Protein AF-J9UDU4-F1 (afdb_monomer_lite)

InterPro domains:
  IPR015421 Pyridoxal phosphate-dependent transferase, major domain [G3DSA:3.40.640.10] (19-99)
  IPR015424 Pyridoxal phosphate-dependent transferase [SSF53383] (7-103)

Sequence (108 aa):
MKKEIKEIYLDKNENPYKPSKNIIKELESFDIESFRLFPDYSAKELDLAMANNLNIDKDNIISVNGMYEAFYCILNSFENKKILLQEPYRDLYKKILEYSKLVMILLK

Radius of gyration: 20.0 Å; chains: 1; bounding box: 37×40×56 Å

Foldseek 3Di:
DDDPDPDDDDPPPDDPDDDDPVVVVVVVPDDPVCVVDDDPPAPLVVLVVVCVVVVHDSVPDGDDPDDLVVVLCVVVVDPPDEDEDDPPDDVSVVVSCVVVVDDYDYDD

Organism: NCBI:txid1133568

pLDDT: mean 86.45, std 12.66, range [43.88, 98.31]

Structure (mmCIF, N/CA/C/O backbone):
data_AF-J9UDU4-F1
#
_entry.id   AF-J9UDU4-F1
#
loop_
_atom_site.group_PDB
_atom_site.id
_atom_site.type_symbol
_atom_site.label_atom_id
_atom_site.label_alt_id
_atom_site.label_comp_id
_atom_site.label_asym_id
_atom_site.label_entity_id
_atom_site.label_seq_id
_atom_site.pdbx_PDB_ins_code
_atom_site.Cartn_x
_atom_site.Cartn_y
_atom_site.Cartn_z
_atom_site.occupancy
_atom_site.B_iso_or_equiv
_atom_site.auth_seq_id
_atom_site.auth_comp_id
_atom_site.auth_asym_id
_atom_site.auth_atom_id
_atom_site.pdbx_PDB_model_num
ATOM 1 N N . MET A 1 1 ? 4.483 21.435 36.808 1.00 43.88 1 MET A N 1
ATOM 2 C CA . MET A 1 1 ? 3.674 21.133 35.605 1.00 43.88 1 MET A CA 1
ATOM 3 C C . MET A 1 1 ? 4.611 21.095 34.406 1.00 43.88 1 MET A C 1
ATOM 5 O O . MET A 1 1 ? 5.259 22.102 34.151 1.00 43.88 1 MET A O 1
ATOM 9 N N . LYS A 1 2 ? 4.773 19.946 33.734 1.00 45.72 2 LYS A N 1
ATOM 10 C CA . LYS A 1 2 ? 5.564 19.878 32.493 1.00 45.72 2 LYS A CA 1
ATOM 11 C C . LYS A 1 2 ? 4.798 20.634 31.406 1.00 45.72 2 LYS A C 1
ATOM 13 O O . LYS A 1 2 ? 3.622 20.366 31.192 1.00 45.72 2 LYS A O 1
ATOM 18 N N . LYS A 1 3 ? 5.453 21.606 30.775 1.00 52.38 3 LYS A N 1
ATOM 19 C CA . LYS A 1 3 ? 4.931 22.317 29.608 1.00 52.38 3 LYS A CA 1
ATOM 20 C C . LYS A 1 3 ? 4.929 21.311 28.457 1.00 52.38 3 LYS A C 1
ATOM 22 O O . LYS A 1 3 ? 6.004 20.905 28.028 1.00 52.38 3 LYS A O 1
ATOM 27 N N . GLU A 1 4 ? 3.756 20.850 28.029 1.00 61.12 4 GLU A N 1
ATOM 28 C CA . GLU A 1 4 ? 3.643 20.066 26.796 1.00 61.12 4 GLU A CA 1
ATOM 29 C C . GLU A 1 4 ? 4.156 20.933 25.647 1.00 61.12 4 GLU A C 1
ATOM 31 O O . GLU A 1 4 ? 3.554 21.950 25.293 1.00 61.12 4 GLU A O 1
ATOM 36 N N . ILE A 1 5 ? 5.313 20.570 25.103 1.00 62.66 5 ILE A N 1
ATOM 37 C CA . ILE A 1 5 ? 5.789 21.141 23.852 1.00 62.66 5 ILE A CA 1
ATOM 38 C C . ILE A 1 5 ? 4.922 20.502 22.772 1.00 62.66 5 ILE A C 1
ATOM 40 O O . ILE A 1 5 ? 5.038 19.312 22.496 1.00 62.66 5 ILE A O 1
ATOM 44 N N . LYS A 1 6 ? 4.011 21.285 22.190 1.00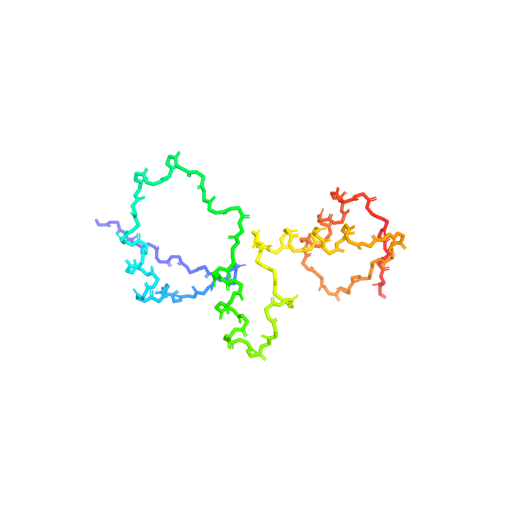 78.75 6 LYS A N 1
ATOM 45 C CA . LYS A 1 6 ? 3.358 20.905 20.938 1.00 78.75 6 LYS A CA 1
ATOM 46 C C . LYS A 1 6 ? 4.381 21.070 19.823 1.00 78.75 6 LYS A C 1
ATOM 48 O O . LYS A 1 6 ? 4.542 22.164 19.289 1.00 78.75 6 LYS A O 1
ATOM 53 N N . GLU A 1 7 ? 5.107 20.002 19.530 1.00 89.25 7 GLU A N 1
ATOM 54 C CA . GLU A 1 7 ? 5.907 19.916 18.312 1.00 89.25 7 GLU A CA 1
ATOM 55 C C . GLU A 1 7 ? 4.959 19.839 17.105 1.00 89.25 7 GLU A C 1
ATOM 57 O O . GLU A 1 7 ? 3.930 19.163 17.152 1.00 89.25 7 GLU A O 1
ATOM 62 N N . ILE A 1 8 ? 5.271 20.592 16.047 1.00 91.38 8 ILE A N 1
ATOM 63 C CA . ILE A 1 8 ? 4.518 20.579 14.790 1.00 91.38 8 ILE A CA 1
ATOM 64 C C . ILE A 1 8 ? 5.377 19.842 13.764 1.00 91.38 8 ILE A C 1
ATOM 66 O O . ILE A 1 8 ? 6.415 20.354 13.350 1.00 91.38 8 ILE A O 1
ATOM 70 N N . TYR A 1 9 ? 4.937 18.654 13.355 1.00 92.50 9 TYR A N 1
ATOM 71 C CA . TYR A 1 9 ? 5.597 17.858 12.320 1.00 92.50 9 TYR A CA 1
ATOM 72 C C . TYR A 1 9 ? 4.941 18.126 10.964 1.00 92.50 9 TYR A C 1
ATOM 74 O O . TYR A 1 9 ? 3.733 17.953 10.818 1.00 92.50 9 TYR A O 1
ATOM 82 N N . LEU A 1 10 ? 5.733 18.566 9.984 1.00 94.94 10 LEU A N 1
ATOM 83 C CA . LEU A 1 10 ? 5.292 18.872 8.612 1.00 94.94 10 LEU A CA 1
ATOM 84 C C . LEU A 1 10 ? 6.228 18.255 7.553 1.00 94.94 10 LEU A C 1
ATOM 86 O O . LEU A 1 10 ? 6.178 18.630 6.387 1.00 94.94 10 LEU A O 1
ATOM 90 N N . ASP A 1 11 ? 7.106 17.331 7.950 1.00 94.81 11 ASP A N 1
ATOM 91 C CA . ASP A 1 11 ? 8.216 16.807 7.142 1.00 94.81 11 ASP A CA 1
ATOM 92 C C . ASP A 1 11 ? 7.915 15.470 6.437 1.00 94.81 11 ASP A C 1
ATOM 94 O O . ASP A 1 11 ? 8.625 15.094 5.506 1.00 94.81 11 ASP A O 1
ATOM 98 N N . LYS A 1 12 ? 6.862 14.747 6.847 1.00 91.19 12 LYS A N 1
ATOM 99 C CA . LYS A 1 12 ? 6.591 13.363 6.396 1.00 91.19 12 LYS A CA 1
ATOM 100 C C . LYS A 1 12 ? 5.370 13.184 5.493 1.00 91.19 12 LYS A C 1
ATOM 102 O O . LYS A 1 12 ? 5.081 12.058 5.097 1.00 91.19 12 LYS A O 1
ATOM 107 N N . ASN A 1 13 ? 4.666 14.266 5.149 1.00 93.19 13 ASN A N 1
ATOM 108 C CA . ASN A 1 13 ? 3.401 14.231 4.393 1.00 93.19 13 ASN A CA 1
ATOM 109 C C . ASN A 1 13 ? 2.309 13.355 5.049 1.00 93.19 13 ASN A C 1
ATOM 111 O O . ASN A 1 13 ? 1.487 12.756 4.356 1.00 93.19 13 ASN A O 1
ATOM 115 N N . GLU A 1 14 ? 2.310 13.243 6.379 1.00 95.31 14 GLU A N 1
ATOM 116 C CA . GLU A 1 14 ? 1.279 12.512 7.120 1.00 95.31 14 GLU A CA 1
ATOM 117 C C . GLU A 1 14 ? -0.069 13.243 7.035 1.00 95.31 14 GLU A C 1
ATOM 119 O O . GLU A 1 14 ? -0.131 14.473 6.976 1.00 95.31 14 GLU A O 1
ATOM 124 N N . ASN A 1 15 ? -1.169 12.488 7.045 1.00 95.38 15 ASN A N 1
ATOM 125 C CA . ASN A 1 15 ? -2.493 13.087 7.164 1.00 95.38 15 ASN A CA 1
ATOM 126 C C . ASN A 1 15 ? -2.648 13.667 8.587 1.00 95.38 15 ASN A C 1
ATOM 128 O O . ASN A 1 15 ? -2.503 12.912 9.549 1.00 95.38 15 ASN A O 1
ATOM 132 N N . PRO A 1 16 ? -2.958 14.968 8.756 1.00 94.25 16 PRO A N 1
ATOM 133 C CA . PRO A 1 16 ? -3.070 15.582 10.081 1.00 94.25 16 PRO A CA 1
ATOM 134 C C . PRO A 1 16 ? -4.319 15.135 10.855 1.00 94.25 16 PRO A C 1
ATOM 136 O O . PRO A 1 16 ? -4.432 15.392 12.056 1.00 94.25 16 PRO A O 1
ATOM 139 N N . TYR A 1 17 ? -5.286 14.504 10.184 1.00 94.81 17 TYR A N 1
ATOM 140 C CA . TYR A 1 17 ? -6.509 14.016 10.806 1.00 94.81 17 TYR A CA 1
ATOM 141 C C . TYR A 1 17 ? -6.356 12.579 11.295 1.00 94.81 17 TYR A C 1
ATOM 143 O O . TYR A 1 17 ? -5.655 11.756 10.710 1.00 94.81 17 TYR A O 1
ATOM 151 N N . LYS A 1 18 ? -7.086 12.259 12.367 1.00 94.00 18 LYS A N 1
ATOM 152 C CA . LYS A 1 18 ? -7.197 10.884 12.855 1.00 94.00 18 LYS A CA 1
ATOM 153 C C . LYS A 1 18 ? -7.827 9.980 11.784 1.00 94.00 18 LYS A C 1
ATOM 155 O O . LYS A 1 18 ? -8.627 10.467 10.980 1.00 94.00 18 LYS A O 1
ATOM 160 N N . PRO A 1 19 ? -7.547 8.665 11.818 1.00 95.06 19 PRO A N 1
ATOM 161 C CA . PRO A 1 19 ? -8.279 7.694 11.015 1.00 95.06 19 PRO A CA 1
ATOM 162 C C . PRO A 1 19 ? -9.798 7.805 11.212 1.00 95.06 19 PRO A C 1
ATOM 164 O O . PRO A 1 19 ? -10.281 8.285 12.242 1.00 95.06 19 PRO A O 1
ATOM 167 N N . SER A 1 20 ? -10.561 7.329 10.227 1.00 96.62 20 SER A N 1
ATOM 168 C CA . SER A 1 20 ? -12.025 7.278 10.308 1.00 96.62 20 SER A CA 1
ATOM 169 C C . SER A 1 20 ? -12.496 6.519 11.555 1.00 96.62 20 SER A C 1
ATOM 171 O O . SER A 1 20 ? -11.901 5.513 11.939 1.00 96.62 20 SER A O 1
ATOM 173 N N . LYS A 1 21 ? -13.619 6.948 12.149 1.00 96.69 21 LYS A N 1
ATOM 174 C CA . LYS A 1 21 ? -14.249 6.257 13.291 1.00 96.69 21 LYS A CA 1
ATOM 175 C C . LYS A 1 21 ? -14.535 4.781 13.001 1.00 96.69 21 LYS A C 1
ATOM 177 O O . LYS A 1 21 ? -14.440 3.965 13.907 1.00 96.69 21 LYS A O 1
ATOM 182 N N . ASN A 1 22 ? -14.848 4.446 11.747 1.00 96.06 22 ASN A N 1
ATOM 183 C CA . ASN A 1 22 ? -15.085 3.062 11.338 1.00 96.06 22 ASN A CA 1
ATOM 184 C C . ASN A 1 22 ? -13.797 2.229 11.402 1.00 96.06 22 ASN A C 1
ATOM 186 O O . ASN A 1 22 ? -13.840 1.106 11.880 1.00 96.06 22 ASN A O 1
ATOM 190 N N . ILE A 1 23 ? -12.656 2.805 11.000 1.00 95.31 23 ILE A N 1
ATOM 191 C CA . ILE A 1 23 ? -11.344 2.146 11.104 1.00 95.31 23 ILE A CA 1
ATOM 192 C C . ILE A 1 23 ? -10.993 1.914 12.576 1.00 95.31 23 ILE A C 1
ATOM 194 O O . ILE A 1 23 ? -10.565 0.827 12.937 1.00 95.31 23 ILE A O 1
ATOM 198 N N . ILE A 1 24 ? -11.205 2.919 13.432 1.00 95.69 24 ILE A N 1
ATOM 199 C CA . ILE A 1 24 ? -10.933 2.800 14.873 1.00 95.69 24 ILE A CA 1
ATOM 200 C C . ILE A 1 24 ? -11.772 1.672 15.484 1.00 95.69 24 ILE A C 1
ATOM 202 O O . ILE A 1 24 ? -11.222 0.807 16.154 1.00 95.69 24 ILE A O 1
ATOM 206 N N . LYS A 1 25 ? -13.078 1.646 15.196 1.00 96.25 25 LYS A N 1
ATOM 207 C CA . LYS A 1 25 ? -13.989 0.615 15.703 1.00 96.25 25 LYS A CA 1
ATOM 208 C C . LYS A 1 25 ? -13.580 -0.794 15.261 1.00 96.25 25 LYS A C 1
ATOM 210 O O . LYS A 1 25 ? -13.621 -1.704 16.077 1.00 96.25 25 LYS A O 1
ATOM 215 N N . GLU A 1 26 ? -13.189 -0.961 13.998 1.00 94.44 26 GLU A N 1
ATOM 216 C CA . GLU A 1 26 ? -12.751 -2.256 13.461 1.00 94.44 26 GLU A CA 1
ATOM 217 C C . GLU A 1 26 ? -11.471 -2.752 14.150 1.00 94.44 26 GLU A C 1
ATOM 219 O O . GLU A 1 26 ? -11.375 -3.913 14.547 1.00 94.44 26 GLU A O 1
ATOM 224 N N . LEU A 1 27 ? -10.505 -1.851 14.362 1.00 93.19 27 LEU A N 1
ATOM 225 C CA . LEU A 1 27 ? -9.265 -2.168 15.075 1.00 93.19 27 LEU A CA 1
ATOM 226 C C . LEU A 1 27 ? -9.515 -2.520 16.549 1.00 93.19 27 LEU A C 1
ATOM 228 O O . LEU A 1 27 ? -8.839 -3.389 17.089 1.00 93.19 27 LEU A O 1
ATOM 232 N N . GLU A 1 28 ? -10.484 -1.872 17.200 1.00 94.50 28 GLU A N 1
ATOM 233 C CA . GLU A 1 28 ? -10.882 -2.180 18.581 1.00 94.50 28 GLU A CA 1
ATOM 234 C C . GLU A 1 28 ? -11.592 -3.537 18.710 1.00 94.50 28 GLU A C 1
ATOM 236 O O . GLU A 1 28 ? -11.530 -4.154 19.772 1.00 94.50 28 GLU A O 1
ATOM 241 N N . SER A 1 29 ? -12.247 -4.020 17.649 1.00 94.00 29 SER A N 1
ATOM 242 C CA . SER A 1 29 ? -12.893 -5.340 17.621 1.00 94.00 29 SER A CA 1
ATOM 243 C C . SER A 1 29 ? -11.967 -6.489 17.218 1.00 94.00 29 SER A C 1
ATOM 245 O O . SER A 1 29 ? -12.425 -7.628 17.126 1.00 94.00 29 SER A O 1
ATOM 247 N N . PHE A 1 30 ? -10.687 -6.216 16.958 1.00 90.69 30 PHE A N 1
ATOM 248 C CA . PHE A 1 30 ? -9.763 -7.216 16.437 1.00 90.69 30 PHE A CA 1
ATOM 249 C C . PHE A 1 30 ? -9.445 -8.302 17.482 1.00 90.69 30 PHE A C 1
ATOM 251 O O . PHE A 1 30 ? -8.964 -8.006 18.577 1.00 90.69 30 PHE A O 1
ATOM 258 N N . ASP A 1 31 ? -9.679 -9.574 17.141 1.00 93.06 31 ASP A N 1
ATOM 259 C CA . ASP A 1 31 ? -9.363 -10.711 18.012 1.00 93.06 31 ASP A CA 1
ATOM 260 C C . ASP A 1 31 ? -7.852 -10.976 18.025 1.00 93.06 31 ASP A C 1
ATOM 262 O O . ASP A 1 31 ? -7.300 -11.576 17.102 1.00 93.06 31 ASP A O 1
ATOM 266 N N . ILE A 1 32 ? -7.170 -10.539 19.084 1.00 93.12 32 ILE A N 1
ATOM 267 C CA . ILE A 1 32 ? -5.718 -10.710 19.245 1.00 93.12 32 ILE A CA 1
ATOM 268 C C . ILE A 1 32 ? -5.326 -12.194 19.245 1.00 93.12 32 ILE A C 1
ATOM 270 O O . ILE A 1 32 ? -4.265 -12.547 18.725 1.00 93.12 32 ILE A O 1
ATOM 274 N N . GLU A 1 33 ? -6.183 -13.079 19.761 1.00 94.62 33 GLU A N 1
ATOM 275 C CA . GLU A 1 33 ? -5.897 -14.514 19.799 1.00 94.62 33 GLU A CA 1
ATOM 276 C C . GLU A 1 33 ? -5.826 -15.120 18.390 1.00 94.62 33 GLU A C 1
ATOM 278 O O . GLU A 1 33 ? -5.220 -16.181 18.207 1.00 94.62 33 GLU A O 1
ATOM 283 N N . SER A 1 34 ? -6.397 -14.453 17.380 1.00 91.62 34 SER A N 1
ATOM 284 C CA . SER A 1 34 ? -6.327 -14.879 15.980 1.00 91.62 34 SER A CA 1
ATOM 285 C C . SER A 1 34 ? -4.925 -14.753 15.372 1.00 91.62 34 SER A C 1
ATOM 287 O O . SER A 1 34 ? -4.623 -15.488 14.436 1.00 91.62 34 SER A O 1
ATOM 289 N N . PHE A 1 35 ? -4.019 -13.937 15.935 1.00 90.31 35 PHE A N 1
ATOM 290 C CA . 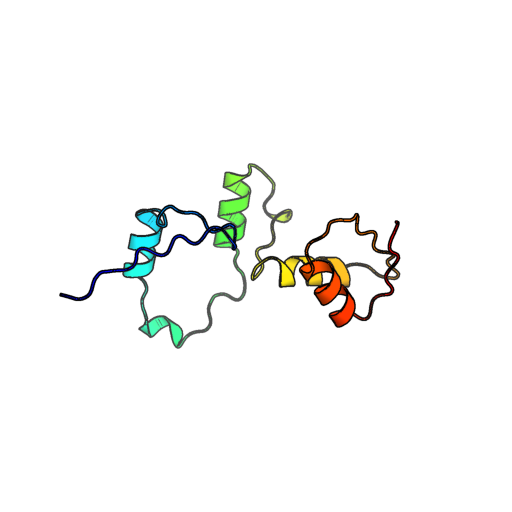PHE A 1 35 ? -2.647 -13.776 15.419 1.00 90.31 35 PHE A CA 1
ATOM 291 C C . PHE A 1 35 ? -1.788 -15.043 15.492 1.00 90.31 35 PHE A C 1
ATOM 293 O O . PHE A 1 35 ? -0.728 -15.110 14.871 1.00 90.31 35 PHE A O 1
ATOM 300 N N . ARG A 1 36 ? -2.236 -16.073 16.219 1.00 95.19 36 ARG A N 1
ATOM 301 C CA . ARG A 1 36 ? -1.614 -17.405 16.177 1.00 95.19 36 ARG A CA 1
ATOM 302 C C . ARG A 1 36 ? -1.835 -18.128 14.840 1.00 95.19 36 ARG A C 1
ATOM 304 O O . ARG A 1 36 ? -1.206 -19.155 14.594 1.00 95.19 36 ARG A O 1
ATOM 311 N N . LEU A 1 37 ? -2.759 -17.636 14.018 1.00 93.25 37 LEU A N 1
ATOM 312 C CA . LEU A 1 37 ? -3.079 -18.151 12.694 1.00 93.25 37 LEU A CA 1
ATOM 313 C C . LEU A 1 37 ? -2.418 -17.278 11.628 1.00 93.25 37 LEU A C 1
ATOM 315 O O . LEU A 1 37 ? -2.292 -16.064 11.782 1.00 93.25 37 LEU A O 1
ATOM 319 N N . PHE A 1 38 ? -2.031 -17.898 10.516 1.00 91.44 38 PHE A N 1
ATOM 320 C CA . PHE A 1 38 ? -1.674 -17.130 9.331 1.00 91.44 38 PHE A CA 1
ATOM 321 C C . PHE A 1 38 ? -2.921 -16.419 8.787 1.00 91.44 38 PHE A C 1
ATOM 323 O O . PHE A 1 38 ? -4.002 -17.019 8.792 1.00 91.44 38 PHE A O 1
ATOM 330 N N . PRO A 1 39 ? -2.789 -15.171 8.305 1.00 87.56 39 PRO A N 1
ATOM 331 C CA . PRO A 1 39 ? -3.870 -14.522 7.576 1.00 87.56 39 PRO A CA 1
ATOM 332 C C . PRO A 1 39 ? -4.150 -15.271 6.264 1.00 87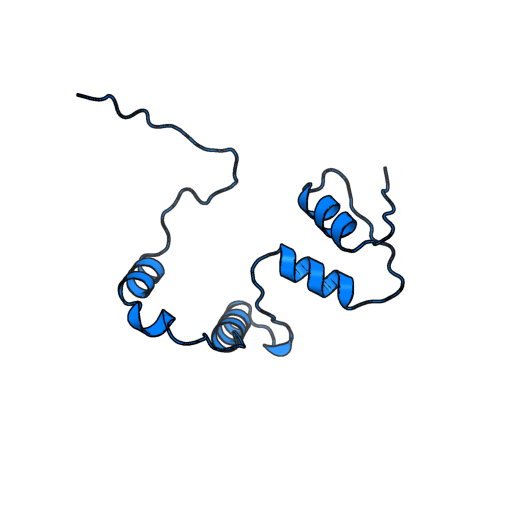.56 39 PRO A C 1
ATOM 334 O O . PRO A 1 39 ? -3.372 -16.138 5.850 1.00 87.56 39 PRO A O 1
ATOM 337 N N . ASP A 1 40 ? -5.239 -14.912 5.579 1.00 88.44 40 ASP A N 1
ATOM 338 C CA . ASP A 1 40 ? -5.416 -15.328 4.185 1.00 88.44 40 ASP A CA 1
ATOM 339 C C . ASP A 1 40 ? -4.170 -14.914 3.381 1.00 88.44 40 ASP A C 1
ATOM 341 O O . ASP A 1 40 ? -3.656 -13.800 3.514 1.00 88.44 40 ASP A O 1
ATOM 345 N N . TYR A 1 41 ? -3.666 -15.833 2.559 1.00 85.25 41 TYR A N 1
ATOM 346 C CA . TYR A 1 41 ? -2.524 -15.585 1.682 1.00 85.25 41 TYR A CA 1
ATOM 347 C C . TYR A 1 41 ? -2.861 -14.580 0.569 1.00 85.25 41 TYR A C 1
ATOM 349 O O . TYR A 1 41 ? -1.963 -14.090 -0.115 1.00 85.25 41 TYR A O 1
ATOM 357 N N . SER A 1 42 ? -4.150 -14.308 0.355 1.00 86.69 42 SER A N 1
ATOM 358 C CA . SER A 1 42 ? -4.679 -13.415 -0.664 1.00 86.69 42 SER A CA 1
ATOM 359 C C . SER A 1 42 ? -5.571 -12.334 -0.056 1.00 86.69 42 SER A C 1
ATOM 361 O O . SER A 1 42 ? -6.448 -12.610 0.754 1.00 86.69 42 SER A O 1
ATOM 363 N N . ALA A 1 43 ? -5.411 -11.090 -0.502 1.00 93.75 43 ALA A N 1
ATOM 364 C CA . ALA A 1 43 ? -6.219 -9.955 -0.054 1.00 93.75 43 ALA A CA 1
ATOM 365 C C . ALA A 1 43 ? -7.496 -9.772 -0.904 1.00 93.75 43 ALA A C 1
ATOM 367 O O . ALA A 1 43 ? -7.889 -8.651 -1.223 1.00 93.75 43 ALA A O 1
ATOM 368 N N . LYS A 1 44 ? -8.159 -10.875 -1.284 1.00 94.69 44 LYS A N 1
ATOM 369 C CA . LYS A 1 44 ? -9.263 -10.876 -2.269 1.00 94.69 44 LYS A CA 1
ATOM 370 C C . LYS A 1 44 ? -10.424 -9.960 -1.891 1.00 94.69 44 LYS A C 1
ATOM 372 O O . LYS A 1 44 ? -11.011 -9.329 -2.767 1.00 94.69 44 LYS A O 1
ATOM 377 N N . GLU A 1 45 ? -10.771 -9.905 -0.608 1.00 95.12 45 GLU A N 1
ATOM 378 C CA . GLU A 1 45 ? -11.852 -9.041 -0.126 1.00 95.12 45 GLU A CA 1
ATOM 379 C C . GLU A 1 45 ? -11.505 -7.558 -0.298 1.00 95.12 45 GLU A C 1
ATOM 381 O O . GLU A 1 45 ? -12.346 -6.775 -0.742 1.00 95.12 45 GLU A O 1
ATOM 386 N N . LEU A 1 46 ? -10.248 -7.185 -0.028 1.00 95.69 46 LEU A N 1
ATOM 387 C CA . LEU A 1 46 ? -9.749 -5.832 -0.253 1.00 95.69 46 LEU A CA 1
ATOM 388 C C . LEU A 1 46 ? -9.702 -5.504 -1.748 1.00 95.69 46 LEU A C 1
ATOM 390 O O . LEU A 1 46 ? -10.171 -4.438 -2.143 1.00 95.69 46 LEU A O 1
ATOM 394 N N . ASP A 1 47 ? -9.205 -6.422 -2.580 1.00 96.44 47 ASP A N 1
ATOM 395 C CA . ASP A 1 47 ? -9.140 -6.233 -4.032 1.00 96.44 47 ASP A CA 1
ATOM 396 C C . ASP A 1 47 ? -10.534 -5.989 -4.627 1.00 96.44 47 ASP A C 1
ATOM 398 O O . ASP A 1 47 ? -10.730 -5.055 -5.406 1.00 96.44 47 ASP A O 1
ATOM 402 N N . LEU A 1 48 ? -11.528 -6.780 -4.209 1.00 97.56 48 LEU A N 1
ATOM 403 C CA . LEU A 1 48 ? -12.913 -6.630 -4.651 1.00 97.56 48 LEU A CA 1
ATOM 404 C C . LEU A 1 48 ? -13.531 -5.310 -4.168 1.00 97.56 48 LEU A C 1
ATOM 406 O O . LEU A 1 48 ? -14.191 -4.616 -4.945 1.00 97.56 48 LEU A O 1
ATOM 410 N N . ALA A 1 49 ? -13.315 -4.941 -2.903 1.00 97.56 49 ALA A N 1
ATOM 411 C CA . ALA A 1 49 ? -13.798 -3.673 -2.361 1.00 97.56 49 ALA A CA 1
ATOM 412 C C . ALA A 1 49 ? -13.190 -2.470 -3.103 1.00 97.56 49 ALA A C 1
ATOM 414 O O . ALA A 1 49 ? -13.905 -1.522 -3.438 1.00 97.56 49 ALA A O 1
ATOM 415 N N . MET A 1 50 ? -11.894 -2.530 -3.415 1.00 97.88 50 MET A N 1
ATOM 416 C CA . MET A 1 50 ? -11.186 -1.499 -4.175 1.00 97.88 50 MET A CA 1
ATOM 417 C C . MET A 1 50 ? -11.668 -1.411 -5.624 1.00 97.88 50 MET A C 1
ATOM 419 O O . MET A 1 50 ? -11.913 -0.304 -6.105 1.00 97.88 50 MET A O 1
ATOM 423 N N . ALA A 1 51 ? -11.858 -2.545 -6.300 1.00 98.25 51 ALA A N 1
ATOM 424 C CA . ALA A 1 51 ? -12.384 -2.599 -7.662 1.00 98.25 51 ALA A CA 1
ATOM 425 C C . ALA A 1 51 ? -13.775 -1.954 -7.762 1.00 98.25 51 ALA A C 1
ATOM 427 O O . ALA A 1 51 ? -14.004 -1.104 -8.623 1.00 98.25 51 ALA A O 1
ATOM 428 N N . ASN A 1 52 ? -14.666 -2.267 -6.814 1.00 98.31 52 ASN A N 1
ATOM 429 C CA . ASN A 1 52 ? -15.990 -1.650 -6.722 1.00 98.31 52 ASN A CA 1
ATOM 430 C C . ASN A 1 52 ? -15.906 -0.139 -6.456 1.00 98.31 52 ASN A C 1
ATOM 432 O O . ASN A 1 52 ? -16.603 0.640 -7.102 1.00 98.31 52 ASN A O 1
ATOM 436 N N . ASN A 1 53 ? -15.039 0.288 -5.531 1.00 98.12 53 ASN A N 1
ATOM 437 C CA . ASN A 1 53 ? -14.865 1.704 -5.196 1.00 98.12 53 ASN A CA 1
ATOM 438 C C . ASN A 1 53 ? -14.293 2.528 -6.365 1.00 98.12 53 ASN A C 1
ATOM 440 O O . ASN A 1 53 ? -14.637 3.697 -6.521 1.00 98.12 53 ASN A O 1
ATOM 444 N N . LEU A 1 54 ? -13.421 1.930 -7.180 1.00 98.00 54 LEU A N 1
ATOM 445 C CA . LEU A 1 54 ? -12.810 2.566 -8.352 1.00 98.00 54 LEU A CA 1
ATOM 446 C C . LEU A 1 54 ? -13.610 2.355 -9.649 1.00 98.00 54 LEU A C 1
ATOM 448 O O . LEU A 1 54 ? -13.269 2.958 -10.665 1.00 98.00 54 LEU A O 1
ATOM 452 N N . ASN A 1 55 ? -14.669 1.539 -9.615 1.00 98.06 55 ASN A N 1
ATOM 453 C CA . ASN A 1 55 ? -15.483 1.144 -10.766 1.00 98.06 55 ASN A CA 1
ATOM 454 C C . ASN A 1 55 ? -14.648 0.555 -11.923 1.00 98.06 55 ASN A C 1
ATOM 456 O O . ASN A 1 55 ? -14.765 0.980 -13.076 1.00 98.06 55 ASN A O 1
ATOM 460 N N . ILE A 1 56 ? -13.789 -0.416 -11.605 1.00 98.31 56 ILE A N 1
ATOM 461 C CA . ILE A 1 56 ? -12.986 -1.166 -12.582 1.00 98.31 56 ILE A CA 1
ATOM 462 C C . ILE A 1 56 ? -13.114 -2.676 -12.361 1.00 98.31 56 ILE A C 1
ATOM 464 O O . ILE A 1 56 ? -13.580 -3.120 -11.315 1.00 98.31 56 ILE A O 1
ATOM 468 N N . ASP A 1 57 ? -12.680 -3.472 -13.341 1.00 97.88 57 ASP A N 1
ATOM 469 C CA . ASP A 1 57 ? -12.621 -4.931 -13.194 1.00 97.88 57 ASP A CA 1
ATOM 470 C C . ASP A 1 57 ? -11.643 -5.331 -12.075 1.00 97.88 57 ASP A C 1
ATOM 472 O O . ASP A 1 57 ? -10.548 -4.764 -11.977 1.00 97.88 57 ASP A O 1
ATOM 476 N N . LYS A 1 58 ? -12.021 -6.319 -11.252 1.00 95.81 58 LYS A N 1
ATOM 477 C CA . LYS A 1 58 ? -11.186 -6.798 -10.142 1.00 95.81 58 LYS A CA 1
ATOM 478 C C . LYS A 1 58 ? -9.840 -7.329 -10.628 1.00 95.81 58 LYS A C 1
ATOM 480 O O . LYS A 1 58 ? -8.869 -7.256 -9.884 1.00 95.81 58 LYS A O 1
ATOM 485 N N . ASP A 1 59 ? -9.774 -7.868 -11.843 1.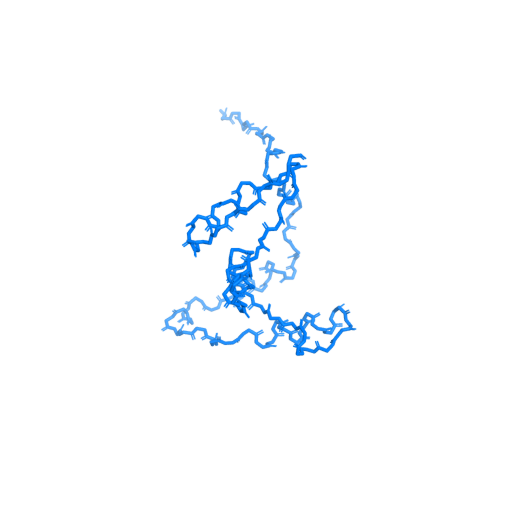00 96.31 59 ASP A N 1
ATOM 486 C CA . ASP A 1 59 ? -8.544 -8.450 -12.382 1.00 96.31 59 ASP A CA 1
ATOM 487 C C . ASP A 1 59 ? -7.507 -7.372 -12.763 1.00 96.31 59 ASP A C 1
ATOM 489 O O . ASP A 1 59 ? -6.364 -7.692 -13.082 1.00 96.31 59 ASP A O 1
ATOM 493 N N . ASN A 1 60 ? -7.872 -6.087 -12.647 1.00 96.25 60 ASN A N 1
ATOM 494 C CA . ASN A 1 60 ? -6.956 -4.947 -12.724 1.00 96.25 60 ASN A CA 1
ATOM 495 C C . ASN A 1 60 ? -6.455 -4.457 -11.350 1.00 96.25 60 ASN A C 1
ATOM 497 O O . ASN A 1 60 ? -5.752 -3.445 -11.290 1.00 96.25 60 ASN A O 1
ATOM 501 N N . ILE A 1 61 ? -6.818 -5.121 -10.247 1.00 96.00 61 ILE A N 1
ATOM 502 C CA . ILE A 1 61 ? -6.376 -4.775 -8.891 1.00 96.00 61 ILE A CA 1
ATOM 503 C C . ILE A 1 61 ? -5.480 -5.881 -8.332 1.00 96.00 61 ILE A C 1
ATOM 505 O O . ILE A 1 61 ? -5.785 -7.066 -8.428 1.00 96.00 61 ILE A O 1
ATOM 509 N N . ILE A 1 62 ? -4.384 -5.464 -7.700 1.00 93.50 62 ILE A N 1
ATOM 510 C CA . ILE A 1 62 ? -3.563 -6.314 -6.842 1.00 93.50 62 ILE A CA 1
ATOM 511 C C . ILE A 1 62 ? -3.172 -5.532 -5.588 1.00 93.50 62 ILE A C 1
ATOM 513 O O . ILE A 1 62 ? -2.526 -4.483 -5.666 1.00 93.50 62 ILE A O 1
ATOM 517 N N . SER A 1 63 ? -3.566 -6.033 -4.424 1.00 94.81 63 SER A N 1
ATOM 518 C CA . SER A 1 63 ? -3.087 -5.519 -3.143 1.00 94.81 63 SER A CA 1
ATOM 519 C C . SER A 1 63 ? -1.667 -6.002 -2.861 1.00 94.81 63 SER A C 1
ATOM 521 O O . SER A 1 63 ? -1.335 -7.168 -3.057 1.00 94.81 63 SER A O 1
ATOM 523 N N . VAL A 1 64 ? -0.836 -5.095 -2.354 1.00 93.88 64 VAL A N 1
ATOM 524 C CA . VAL A 1 64 ? 0.552 -5.356 -1.956 1.00 93.88 64 VAL A CA 1
ATOM 525 C C . VAL A 1 64 ? 0.873 -4.624 -0.654 1.00 93.88 64 VAL A C 1
ATOM 527 O O . VAL A 1 64 ? 0.183 -3.666 -0.285 1.00 93.88 64 VAL A O 1
ATOM 530 N N . ASN A 1 65 ? 1.947 -5.016 0.027 1.00 92.75 65 ASN A N 1
ATOM 531 C CA . ASN A 1 65 ? 2.435 -4.381 1.247 1.00 92.75 65 ASN A CA 1
ATOM 532 C C . ASN A 1 65 ? 3.161 -3.057 0.949 1.00 92.75 65 ASN A C 1
ATOM 534 O O . ASN A 1 65 ? 4.381 -2.903 1.074 1.00 92.75 65 ASN A O 1
ATOM 538 N N . GLY A 1 66 ? 2.375 -2.070 0.531 1.00 91.50 66 GLY A N 1
ATOM 539 C CA . GLY A 1 66 ? 2.851 -0.738 0.203 1.00 91.50 66 GLY A CA 1
ATOM 540 C C . GLY A 1 66 ? 3.669 -0.681 -1.086 1.00 91.50 66 GLY A C 1
ATOM 541 O O . GLY A 1 66 ? 3.813 -1.634 -1.850 1.00 91.50 66 GLY A O 1
ATOM 542 N N . MET A 1 67 ? 4.208 0.505 -1.362 1.00 89.75 67 MET A N 1
ATOM 543 C CA . MET A 1 67 ? 4.743 0.780 -2.693 1.00 89.75 67 MET A CA 1
ATOM 544 C C . MET A 1 67 ? 6.058 0.054 -3.012 1.00 89.75 67 MET A C 1
ATOM 546 O O . MET A 1 67 ? 6.340 -0.164 -4.183 1.00 89.75 67 MET A O 1
ATOM 550 N N . TYR A 1 68 ? 6.869 -0.322 -2.016 1.00 88.50 68 TYR A N 1
ATOM 551 C CA . TYR A 1 68 ? 8.120 -1.048 -2.277 1.00 88.50 68 TYR A CA 1
ATOM 552 C C . TYR A 1 68 ? 7.848 -2.372 -2.994 1.00 88.50 68 TYR A C 1
ATOM 554 O O . TYR A 1 68 ? 8.501 -2.666 -3.993 1.00 88.50 68 TYR A O 1
ATOM 562 N N . GLU A 1 69 ? 6.857 -3.127 -2.516 1.00 89.50 69 GLU A N 1
ATOM 563 C CA . GLU A 1 69 ? 6.446 -4.383 -3.135 1.00 89.50 69 GLU A CA 1
ATOM 564 C C . GLU A 1 69 ? 5.815 -4.139 -4.509 1.00 89.50 69 GLU A C 1
ATOM 566 O O . GLU A 1 69 ? 6.229 -4.786 -5.466 1.00 89.50 69 GLU A O 1
ATOM 571 N N . ALA A 1 70 ? 4.929 -3.139 -4.654 1.00 91.44 70 ALA A N 1
ATOM 572 C CA . ALA A 1 70 ? 4.352 -2.781 -5.960 1.00 91.44 70 ALA A CA 1
ATOM 573 C C . ALA A 1 70 ? 5.438 -2.557 -7.022 1.00 91.44 70 ALA A C 1
ATOM 575 O O . ALA A 1 70 ? 5.424 -3.172 -8.089 1.00 91.44 70 ALA A O 1
ATOM 576 N N . PHE A 1 71 ? 6.403 -1.682 -6.724 1.00 88.88 71 PHE A N 1
ATOM 577 C CA . PHE A 1 71 ? 7.485 -1.374 -7.653 1.00 88.88 71 PHE A CA 1
ATOM 578 C C . PHE A 1 71 ? 8.367 -2.595 -7.903 1.00 88.88 71 PHE A C 1
ATOM 580 O O . PHE A 1 71 ? 8.717 -2.853 -9.051 1.00 88.88 71 PHE A O 1
ATOM 587 N N . TYR A 1 72 ? 8.692 -3.375 -6.872 1.00 85.56 72 TYR A N 1
ATOM 588 C CA . TYR A 1 72 ? 9.473 -4.596 -7.043 1.00 85.56 72 TYR A CA 1
ATOM 589 C C . TYR A 1 72 ? 8.771 -5.605 -7.964 1.00 85.56 72 TYR A C 1
ATOM 591 O O . TYR A 1 72 ? 9.402 -6.113 -8.890 1.00 85.56 72 TYR A O 1
ATOM 599 N N . CYS A 1 73 ? 7.471 -5.849 -7.786 1.00 88.50 73 CYS A N 1
ATOM 600 C CA . CYS A 1 73 ? 6.686 -6.711 -8.670 1.00 88.50 73 CYS A CA 1
ATOM 601 C C . CYS A 1 73 ? 6.738 -6.207 -10.119 1.00 88.50 73 CYS A C 1
ATOM 603 O O . CYS A 1 73 ? 7.172 -6.946 -11.000 1.00 88.50 73 CYS A O 1
ATOM 605 N N . ILE A 1 74 ? 6.430 -4.927 -10.361 1.00 89.81 74 ILE A N 1
ATOM 606 C CA . ILE A 1 74 ? 6.478 -4.315 -11.704 1.00 89.81 74 ILE A CA 1
ATOM 607 C C . ILE A 1 74 ? 7.871 -4.467 -12.338 1.00 89.81 74 ILE A C 1
ATOM 609 O O . ILE A 1 74 ? 8.008 -4.765 -13.529 1.00 89.81 74 ILE A O 1
ATOM 613 N N . LEU A 1 75 ? 8.937 -4.279 -11.562 1.00 86.62 75 LEU A N 1
ATOM 614 C CA . LEU A 1 75 ? 10.309 -4.403 -12.048 1.00 86.62 75 LEU A CA 1
ATOM 615 C C . LEU A 1 75 ? 10.718 -5.846 -12.349 1.00 86.62 75 LEU A C 1
ATOM 617 O O . LEU A 1 75 ? 11.504 -6.048 -13.270 1.00 86.62 75 LEU A O 1
ATOM 621 N N . ASN A 1 76 ? 10.149 -6.847 -11.687 1.00 85.44 76 ASN A N 1
ATOM 622 C CA . ASN A 1 76 ? 10.438 -8.251 -11.992 1.00 85.44 76 ASN A CA 1
ATOM 623 C C . ASN A 1 76 ? 9.528 -8.838 -13.083 1.00 85.44 76 ASN A C 1
ATOM 625 O O . ASN A 1 76 ? 9.922 -9.788 -13.746 1.00 85.44 76 ASN A O 1
ATOM 629 N N . SER A 1 77 ? 8.363 -8.245 -13.358 1.00 89.81 77 SER A N 1
ATOM 630 C CA . SER A 1 77 ? 7.422 -8.753 -14.376 1.00 89.81 77 SER A CA 1
ATOM 631 C C . SER A 1 77 ? 7.840 -8.539 -15.837 1.00 89.81 77 SER A C 1
ATOM 633 O O . SER A 1 77 ? 7.085 -8.882 -16.738 1.00 89.81 77 SER A O 1
ATOM 635 N N . PHE A 1 78 ? 9.001 -7.941 -16.111 1.00 85.38 78 PHE A N 1
ATOM 636 C CA . PHE A 1 78 ? 9.461 -7.755 -17.491 1.00 85.38 78 PHE A CA 1
ATOM 637 C C . PHE A 1 78 ? 10.969 -7.983 -17.580 1.00 85.38 78 PHE A C 1
ATOM 639 O O . PHE A 1 78 ? 11.702 -7.676 -16.641 1.00 85.38 78 PHE A O 1
ATOM 646 N N . GLU A 1 79 ? 11.428 -8.445 -18.734 1.00 81.06 79 GLU A N 1
ATOM 647 C CA . GLU A 1 79 ? 12.834 -8.730 -19.018 1.00 81.06 79 GLU A CA 1
ATOM 648 C C . GLU A 1 79 ? 13.501 -7.569 -19.780 1.00 81.06 79 GLU A C 1
ATOM 650 O O . GLU A 1 79 ? 12.823 -6.769 -20.424 1.00 81.06 79 GLU A O 1
ATOM 655 N N . ASN A 1 80 ? 14.837 -7.467 -19.720 1.00 77.88 80 ASN A N 1
ATOM 656 C CA . ASN A 1 80 ? 15.650 -6.540 -20.533 1.00 77.88 80 ASN A CA 1
ATOM 657 C C . ASN A 1 80 ? 15.185 -5.065 -20.526 1.00 77.88 80 ASN A C 1
ATOM 659 O O . ASN A 1 80 ? 15.130 -4.400 -21.563 1.00 77.88 80 ASN A O 1
ATOM 663 N N . LYS A 1 81 ? 14.853 -4.533 -19.345 1.00 75.31 81 LYS A N 1
ATOM 664 C CA . LYS A 1 81 ? 14.283 -3.187 -19.196 1.00 75.31 81 LYS A CA 1
ATOM 665 C C . LYS A 1 81 ? 15.325 -2.071 -19.178 1.00 75.31 81 LYS A C 1
ATOM 667 O O . LYS A 1 81 ? 16.367 -2.181 -18.539 1.00 75.31 81 LYS A O 1
ATOM 672 N N . LYS A 1 82 ? 14.962 -0.939 -19.788 1.00 80.50 82 LYS A N 1
ATOM 673 C CA . LYS A 1 82 ? 15.540 0.382 -19.502 1.00 80.50 82 LYS A CA 1
ATOM 674 C C . LYS A 1 82 ? 14.511 1.183 -18.717 1.00 80.50 82 LYS A C 1
ATOM 676 O O . LYS A 1 82 ? 13.364 1.279 -19.143 1.00 80.50 82 LYS A O 1
ATOM 681 N N . ILE A 1 83 ? 14.913 1.736 -17.579 1.00 82.00 83 ILE A N 1
ATOM 682 C CA . ILE A 1 83 ? 14.020 2.487 -16.692 1.00 82.00 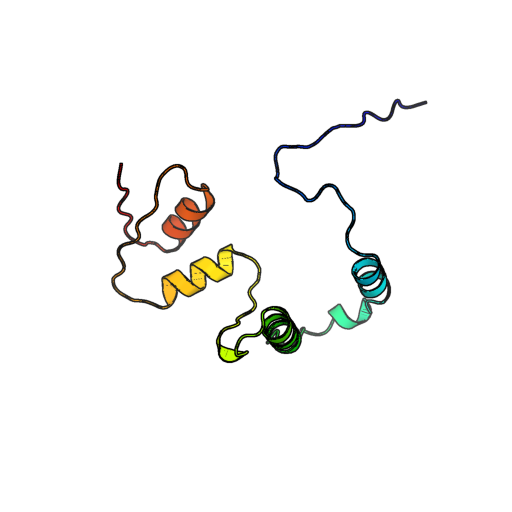83 ILE A CA 1
ATOM 683 C C . ILE A 1 83 ? 14.410 3.950 -16.763 1.00 82.00 83 ILE A C 1
ATOM 685 O O . ILE A 1 83 ? 15.575 4.289 -16.558 1.00 82.00 83 ILE A O 1
ATOM 689 N N . LEU A 1 84 ? 13.423 4.789 -17.058 1.00 85.38 84 LEU A N 1
ATOM 690 C CA . LEU A 1 84 ? 13.566 6.232 -17.061 1.00 85.38 84 LEU A CA 1
ATOM 691 C C . LEU A 1 84 ? 12.961 6.804 -15.777 1.00 85.38 84 LEU A C 1
ATOM 693 O O . LEU A 1 84 ? 11.791 6.563 -15.489 1.00 85.38 84 LEU A O 1
ATOM 697 N N . LEU A 1 85 ? 13.746 7.585 -15.039 1.00 85.31 85 LEU A N 1
ATOM 698 C CA . LEU A 1 85 ? 13.283 8.374 -13.898 1.00 85.31 85 LEU A CA 1
ATOM 699 C C . LEU A 1 85 ? 13.561 9.853 -14.174 1.00 85.31 85 LEU A C 1
ATOM 701 O O . LEU A 1 85 ? 14.687 10.207 -14.516 1.00 85.31 85 LEU A O 1
ATOM 705 N N . GLN A 1 86 ? 12.538 10.698 -14.035 1.00 84.62 86 GLN A N 1
ATOM 706 C CA . GLN A 1 86 ? 12.659 12.150 -14.172 1.00 84.62 86 GLN A CA 1
ATOM 707 C C . GLN A 1 86 ? 13.008 12.783 -12.821 1.00 84.62 86 GLN A C 1
ATOM 709 O O . GLN A 1 86 ? 12.407 12.440 -11.803 1.00 84.62 86 GLN A O 1
ATOM 714 N N . GLU A 1 87 ? 13.958 13.717 -12.814 1.00 86.44 87 GLU A N 1
ATOM 715 C CA . GLU A 1 87 ? 14.302 14.498 -11.623 1.00 86.44 87 GLU A CA 1
ATOM 716 C C . GLU A 1 87 ? 13.367 15.714 -11.434 1.00 86.44 87 GLU A C 1
ATOM 718 O O . GLU A 1 87 ? 12.967 16.333 -12.423 1.00 86.44 87 GLU A O 1
ATOM 723 N N . PRO A 1 88 ? 13.029 16.087 -10.179 1.00 88.12 88 PRO A N 1
ATOM 724 C CA . PRO A 1 88 ? 13.397 15.410 -8.933 1.00 88.12 88 PRO A CA 1
ATOM 725 C C . PRO A 1 88 ? 12.537 14.160 -8.682 1.00 88.12 88 PRO A C 1
ATOM 727 O O . PRO A 1 88 ? 11.320 14.175 -8.854 1.00 88.12 88 PRO A O 1
ATOM 730 N N . TYR A 1 89 ? 13.166 13.083 -8.211 1.00 84.38 89 TYR A N 1
ATOM 731 C CA . TYR A 1 89 ? 12.486 11.841 -7.844 1.00 84.38 89 TYR A CA 1
ATOM 732 C C . TYR A 1 89 ? 12.635 11.535 -6.353 1.00 84.38 89 TYR A C 1
ATOM 734 O O . TYR A 1 89 ? 13.518 12.043 -5.667 1.00 84.38 89 TYR A O 1
ATOM 742 N N . ARG A 1 90 ? 11.773 10.656 -5.835 1.00 82.88 90 ARG A N 1
ATOM 743 C CA . ARG A 1 90 ? 11.913 10.133 -4.473 1.00 82.88 90 ARG A CA 1
ATOM 744 C C . ARG A 1 90 ? 13.107 9.177 -4.423 1.00 82.88 90 ARG A C 1
ATOM 746 O O . ARG A 1 90 ? 13.135 8.218 -5.193 1.00 82.88 90 ARG A O 1
ATOM 753 N N . ASP A 1 91 ? 14.013 9.357 -3.460 1.00 84.38 91 ASP A N 1
ATOM 754 C CA . ASP A 1 91 ? 15.190 8.485 -3.227 1.00 84.38 91 ASP A CA 1
ATOM 755 C C . ASP A 1 91 ? 14.856 6.989 -3.166 1.00 84.38 91 ASP A C 1
ATOM 757 O O . ASP A 1 91 ? 15.680 6.121 -3.451 1.00 84.38 91 ASP A O 1
ATOM 761 N N . LEU A 1 92 ? 13.612 6.691 -2.801 1.00 83.25 92 LEU A N 1
ATOM 762 C CA . LEU A 1 92 ? 13.019 5.370 -2.854 1.00 83.25 92 LEU A CA 1
ATOM 763 C C . LEU A 1 92 ? 13.259 4.645 -4.184 1.00 83.25 92 LEU A C 1
ATOM 765 O O . LEU A 1 92 ? 13.671 3.488 -4.176 1.00 83.25 92 LEU A O 1
ATOM 769 N N . TYR A 1 93 ? 12.993 5.304 -5.314 1.00 83.94 93 TYR A N 1
ATOM 770 C CA . TYR A 1 93 ? 13.086 4.662 -6.624 1.00 83.94 93 TYR A CA 1
ATOM 771 C C . TYR A 1 93 ? 14.518 4.224 -6.908 1.00 83.94 93 TYR A C 1
ATOM 773 O O . TYR A 1 93 ? 14.745 3.090 -7.317 1.00 83.94 93 TYR A O 1
ATOM 781 N N . LYS A 1 94 ? 15.490 5.076 -6.572 1.00 82.62 94 LYS A N 1
ATOM 782 C CA . LYS A 1 94 ? 16.912 4.752 -6.664 1.00 82.62 94 LYS A CA 1
ATOM 783 C C . LYS A 1 94 ? 17.274 3.529 -5.813 1.00 82.62 94 LYS A C 1
ATOM 785 O O . LYS A 1 94 ? 17.887 2.601 -6.330 1.00 82.62 94 LYS A O 1
ATOM 790 N N . LYS A 1 95 ? 16.826 3.477 -4.551 1.00 83.56 95 LYS A N 1
ATOM 791 C CA . LYS A 1 95 ? 17.079 2.327 -3.662 1.00 83.56 95 LYS A CA 1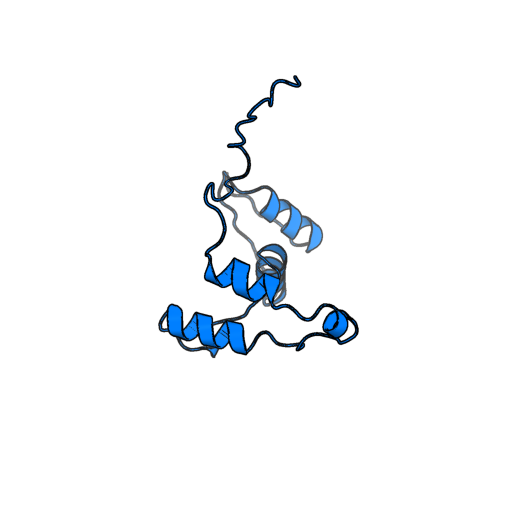
ATOM 792 C C . LYS A 1 95 ? 16.513 1.024 -4.225 1.00 83.56 95 LYS A C 1
ATOM 794 O O . LYS A 1 95 ? 17.204 0.012 -4.227 1.00 83.56 95 LYS A O 1
ATOM 799 N N . ILE A 1 96 ? 15.270 1.032 -4.712 1.00 82.56 96 ILE A N 1
ATOM 800 C CA . ILE A 1 96 ? 14.645 -0.169 -5.289 1.00 82.56 96 ILE A CA 1
ATOM 801 C C . ILE A 1 96 ? 15.448 -0.664 -6.502 1.00 82.56 96 ILE A C 1
ATOM 803 O O . ILE A 1 96 ? 15.693 -1.865 -6.625 1.00 82.56 96 ILE A O 1
ATOM 807 N N . LEU A 1 97 ? 15.910 0.250 -7.361 1.00 80.62 97 LEU A N 1
ATOM 808 C CA . LEU A 1 97 ? 16.737 -0.100 -8.516 1.00 80.62 97 LEU A CA 1
ATOM 809 C C . LEU A 1 97 ? 18.073 -0.730 -8.105 1.00 80.62 97 LEU A C 1
ATOM 811 O O . LEU A 1 97 ? 18.431 -1.779 -8.643 1.00 80.62 97 LEU A O 1
ATOM 815 N N . GLU A 1 98 ? 18.754 -0.153 -7.112 1.00 81.06 98 GLU A N 1
ATOM 816 C CA . GLU A 1 98 ? 19.998 -0.696 -6.550 1.00 81.06 98 GLU A CA 1
ATOM 817 C C . GLU A 1 98 ? 19.803 -2.129 -6.020 1.00 81.06 98 GLU A C 1
ATOM 819 O O . GLU A 1 98 ? 20.587 -3.020 -6.356 1.00 81.06 98 GLU A O 1
ATOM 824 N N . TYR A 1 99 ? 18.720 -2.392 -5.276 1.00 76.88 99 TYR A N 1
ATOM 825 C CA . TYR A 1 99 ? 18.393 -3.741 -4.789 1.00 76.88 99 TYR A CA 1
ATOM 826 C C . TYR A 1 99 ? 18.070 -4.728 -5.917 1.00 76.88 99 TYR A C 1
ATOM 828 O O . TYR A 1 99 ? 18.426 -5.904 -5.831 1.00 76.88 99 TYR A O 1
ATOM 836 N N . SER A 1 100 ? 17.415 -4.264 -6.983 1.00 72.19 100 SER A N 1
ATOM 837 C CA . SER A 1 100 ? 17.028 -5.101 -8.126 1.00 72.19 100 SER A CA 1
ATOM 838 C C . SER A 1 100 ? 18.182 -5.446 -9.082 1.00 72.19 100 SER A C 1
ATOM 840 O O . SER A 1 100 ? 17.981 -6.229 -10.007 1.00 72.19 100 SER A O 1
ATOM 842 N N . LYS A 1 101 ? 19.390 -4.894 -8.869 1.00 69.06 101 LYS A N 1
ATOM 843 C CA . LYS A 1 101 ? 20.574 -5.051 -9.744 1.00 69.06 101 LYS A CA 1
ATOM 844 C C . LYS A 1 101 ? 20.329 -4.646 -11.211 1.00 69.06 101 LYS A C 1
ATOM 846 O O . LYS A 1 101 ? 21.009 -5.139 -12.111 1.00 69.06 101 LYS A O 1
ATOM 851 N N . LEU A 1 102 ? 19.368 -3.756 -11.467 1.00 66.38 102 LEU A N 1
ATOM 852 C CA . LEU A 1 102 ? 19.029 -3.285 -12.814 1.00 66.38 102 LEU A CA 1
ATOM 853 C C . LEU A 1 102 ? 19.924 -2.111 -13.248 1.00 66.38 102 LEU A C 1
ATOM 855 O O . LEU A 1 102 ? 20.337 -1.288 -12.432 1.00 66.38 102 LEU A O 1
ATOM 859 N N . VAL A 1 103 ? 20.210 -2.015 -14.552 1.00 59.47 103 VAL A N 1
ATOM 860 C CA . VAL A 1 103 ? 21.006 -0.919 -15.133 1.00 59.47 103 VAL A CA 1
ATOM 861 C C . VAL A 1 103 ? 20.139 0.336 -15.279 1.00 59.47 103 VAL A C 1
ATOM 863 O O . VAL A 1 103 ? 19.114 0.321 -15.960 1.00 59.47 103 VAL A O 1
ATOM 866 N N . MET A 1 104 ? 20.566 1.435 -14.656 1.00 61.41 104 MET A N 1
ATOM 867 C CA . MET A 1 104 ? 19.856 2.717 -14.656 1.00 61.41 104 MET A CA 1
ATOM 868 C C . MET A 1 104 ? 20.347 3.635 -15.786 1.00 61.41 104 MET A C 1
ATOM 870 O O . MET A 1 104 ? 21.552 3.767 -16.000 1.00 61.41 104 MET A O 1
ATOM 874 N N . ILE A 1 105 ? 19.420 4.318 -16.467 1.00 59.69 105 ILE A N 1
ATOM 875 C CA . ILE A 1 105 ? 19.730 5.434 -17.372 1.00 59.69 105 ILE A CA 1
ATOM 876 C C . ILE A 1 105 ? 19.009 6.671 -16.833 1.00 59.69 105 ILE A C 1
ATOM 878 O O . ILE A 1 105 ? 17.784 6.752 -16.878 1.00 59.69 105 ILE A O 1
ATOM 882 N N . LEU A 1 106 ? 19.773 7.625 -16.304 1.00 56.25 106 LEU A N 1
ATOM 883 C CA . LEU A 1 106 ? 19.255 8.923 -15.872 1.00 56.25 106 LEU A CA 1
ATOM 884 C C . LEU A 1 106 ? 19.272 9.882 -17.064 1.00 56.25 106 LEU A C 1
ATOM 886 O O . LEU A 1 106 ? 20.316 10.048 -17.700 1.00 56.25 106 LEU A O 1
ATOM 890 N N . LEU A 1 107 ? 18.136 10.512 -17.360 1.00 50.94 107 LEU A N 1
ATOM 891 C CA . LEU A 1 107 ? 18.101 11.665 -18.257 1.00 50.94 107 LEU A CA 1
ATOM 892 C C . LEU A 1 107 ? 18.226 12.924 -17.398 1.00 50.94 107 LEU A C 1
ATOM 894 O O . LEU A 1 107 ? 17.455 13.101 -16.457 1.00 50.94 107 LEU A O 1
ATOM 898 N N . LYS A 1 108 ? 19.244 13.730 -17.706 1.00 48.16 108 LYS A N 1
ATOM 899 C CA . LYS A 1 108 ? 19.448 15.063 -17.134 1.00 48.16 108 LYS A CA 1
ATOM 900 C C . LYS A 1 108 ? 18.583 16.088 -17.851 1.00 48.16 108 LYS A C 1
ATOM 902 O O . LYS A 1 108 ? 18.389 15.907 -19.075 1.00 48.16 108 LYS A O 1
#

Secondary structure (DSSP, 8-state):
----------SS---SSPPPHHHHHHHHT--GGGGGSPPPSS-HHHHHHHHHHHTS-GGG----SHHHHHHHHHHHSSSS--EEEPSS--HHHHHHHHHHTPPEEE--